Protein AF-A0A3C1PYC4-F1 (afdb_monomer_lite)

Structure (mmCIF, N/CA/C/O backbone):
data_AF-A0A3C1PYC4-F1
#
_entry.id   AF-A0A3C1PYC4-F1
#
loop_
_atom_site.group_PDB
_atom_site.id
_atom_site.type_symbol
_atom_site.label_atom_id
_atom_site.label_alt_id
_atom_site.label_comp_id
_atom_site.label_asym_id
_atom_site.label_entity_id
_atom_site.label_seq_id
_atom_site.pdbx_PDB_ins_code
_atom_site.Cartn_x
_atom_site.Cartn_y
_atom_site.Cartn_z
_atom_site.occupancy
_atom_site.B_iso_or_equiv
_atom_site.auth_seq_id
_atom_site.auth_comp_id
_atom_site.auth_asym_id
_atom_site.auth_atom_id
_atom_site.pdbx_PDB_model_num
ATOM 1 N N . MET A 1 1 ? 3.001 -7.497 -16.812 1.00 71.12 1 MET A N 1
ATOM 2 C CA . MET A 1 1 ? 1.899 -6.909 -16.009 1.00 71.12 1 MET A CA 1
ATOM 3 C C . MET A 1 1 ? 1.597 -7.747 -14.770 1.00 71.12 1 MET A C 1
ATOM 5 O O . MET A 1 1 ? 1.733 -7.217 -13.681 1.00 71.12 1 MET A O 1
ATOM 9 N N . TRP A 1 2 ? 1.246 -9.033 -14.895 1.00 70.06 2 TRP A N 1
ATOM 10 C CA . TRP A 1 2 ? 0.921 -9.884 -13.735 1.00 70.06 2 TRP A CA 1
ATOM 11 C C . TRP A 1 2 ? 2.067 -10.059 -12.732 1.00 70.06 2 TRP A C 1
ATOM 13 O O . TRP A 1 2 ? 1.828 -10.032 -11.531 1.00 70.06 2 TRP A O 1
ATOM 23 N N . GLU A 1 3 ? 3.310 -10.127 -13.206 1.00 78.56 3 GLU A N 1
ATOM 24 C CA . GLU A 1 3 ? 4.494 -10.139 -12.333 1.00 78.56 3 GLU A CA 1
ATOM 25 C C . GLU A 1 3 ? 4.629 -8.842 -11.527 1.00 78.56 3 GLU A C 1
ATOM 27 O O . GLU A 1 3 ? 4.869 -8.887 -10.329 1.00 78.56 3 GLU A O 1
ATOM 32 N N . GLN A 1 4 ? 4.373 -7.688 -12.153 1.00 78.50 4 GLN A N 1
ATOM 33 C CA . GLN A 1 4 ? 4.378 -6.386 -11.477 1.00 78.50 4 GLN A CA 1
ATOM 34 C C . GLN A 1 4 ? 3.246 -6.292 -10.444 1.00 78.50 4 GLN A C 1
ATOM 36 O O . GLN A 1 4 ? 3.450 -5.764 -9.358 1.00 78.50 4 GLN A O 1
ATOM 41 N N . VAL A 1 5 ? 2.068 -6.854 -10.735 1.00 76.50 5 VAL A N 1
ATOM 42 C CA . VAL A 1 5 ? 0.968 -6.952 -9.759 1.00 76.50 5 VAL A CA 1
ATOM 43 C C . VAL A 1 5 ? 1.372 -7.824 -8.570 1.00 76.50 5 VAL A C 1
ATOM 45 O O . VAL A 1 5 ? 1.161 -7.418 -7.430 1.00 76.50 5 VAL A O 1
ATOM 48 N N . ALA A 1 6 ? 1.977 -8.989 -8.815 1.00 77.38 6 ALA A N 1
ATOM 49 C CA . ALA A 1 6 ? 2.431 -9.888 -7.758 1.00 77.38 6 ALA A CA 1
ATOM 50 C C . ALA A 1 6 ? 3.543 -9.252 -6.912 1.00 77.38 6 ALA A C 1
ATOM 52 O O . ALA A 1 6 ? 3.503 -9.315 -5.687 1.00 77.38 6 ALA A O 1
ATOM 53 N N . GLU A 1 7 ? 4.503 -8.585 -7.545 1.00 77.50 7 GLU A N 1
ATOM 54 C CA . GLU A 1 7 ? 5.619 -7.941 -6.863 1.00 77.50 7 GLU A CA 1
ATOM 55 C C . GLU A 1 7 ? 5.176 -6.732 -6.031 1.00 77.50 7 GLU A C 1
ATOM 57 O O . GLU A 1 7 ? 5.525 -6.633 -4.853 1.00 77.50 7 GLU A O 1
ATOM 62 N N . ILE A 1 8 ? 4.364 -5.843 -6.607 1.00 78.88 8 ILE A N 1
ATOM 63 C CA . ILE A 1 8 ? 3.841 -4.655 -5.921 1.00 78.88 8 ILE A CA 1
ATOM 64 C C . ILE A 1 8 ? 2.847 -5.061 -4.836 1.00 78.88 8 ILE A C 1
ATOM 66 O O . ILE A 1 8 ? 2.913 -4.529 -3.733 1.00 78.88 8 ILE A O 1
ATOM 70 N N . GLY A 1 9 ? 1.935 -5.985 -5.141 1.00 75.69 9 GLY A N 1
ATOM 71 C CA . GLY A 1 9 ? 0.901 -6.460 -4.229 1.00 75.69 9 GLY A CA 1
ATOM 72 C C . GLY A 1 9 ? 1.494 -7.302 -3.107 1.00 75.69 9 GLY A C 1
ATOM 73 O O . GLY A 1 9 ? 1.625 -6.819 -1.986 1.00 75.69 9 GLY A O 1
ATOM 74 N N . SER A 1 10 ? 1.917 -8.532 -3.413 1.00 77.88 10 SER A N 1
ATOM 75 C CA . SER A 1 10 ? 2.317 -9.534 -2.412 1.00 77.88 10 SER A CA 1
ATOM 76 C C . SER A 1 10 ? 3.468 -9.065 -1.528 1.00 77.88 10 SER A C 1
ATOM 78 O O . SER A 1 10 ? 3.416 -9.229 -0.308 1.00 77.88 10 SER A O 1
ATOM 80 N N . ARG A 1 11 ? 4.497 -8.420 -2.099 1.00 81.31 11 ARG A N 1
ATOM 81 C CA . ARG A 1 11 ? 5.623 -7.971 -1.272 1.00 81.31 11 ARG A CA 1
ATOM 82 C C . ARG A 1 11 ? 5.200 -6.828 -0.343 1.00 81.31 11 ARG A C 1
ATOM 84 O O . ARG A 1 11 ? 5.773 -6.729 0.743 1.00 81.31 11 ARG A O 1
ATOM 91 N N . SER A 1 12 ? 4.228 -5.991 -0.728 1.00 84.88 12 SER A N 1
ATOM 92 C CA . SER A 1 12 ? 3.775 -4.822 0.051 1.00 84.88 12 SER A CA 1
ATOM 93 C C . SER A 1 12 ? 2.754 -5.128 1.139 1.00 84.88 12 SER A C 1
ATOM 95 O O . SER A 1 12 ? 2.690 -4.353 2.093 1.00 84.88 12 SER A O 1
ATOM 97 N N . GLN A 1 13 ? 2.055 -6.264 1.068 1.00 87.69 13 GLN A N 1
ATOM 98 C CA . GLN A 1 13 ? 1.054 -6.665 2.067 1.00 87.69 13 GLN A CA 1
ATOM 99 C C . GLN A 1 13 ? 1.601 -6.636 3.493 1.00 87.69 13 GLN A C 1
ATOM 101 O O . GLN A 1 13 ? 1.005 -6.030 4.368 1.00 87.69 13 GLN A O 1
ATOM 106 N N . ILE A 1 14 ? 2.796 -7.191 3.725 1.00 89.81 14 ILE A N 1
ATOM 107 C CA . ILE A 1 14 ? 3.387 -7.241 5.074 1.00 89.81 14 ILE A CA 1
ATOM 108 C C . ILE A 1 14 ? 3.601 -5.835 5.649 1.00 89.81 14 ILE A C 1
ATOM 110 O O . ILE A 1 14 ? 3.310 -5.593 6.815 1.00 89.81 14 ILE A O 1
ATOM 114 N N . VAL A 1 15 ? 4.107 -4.898 4.843 1.00 90.56 15 VAL A N 1
ATOM 115 C CA . VAL A 1 15 ? 4.374 -3.530 5.317 1.00 90.56 15 VAL A CA 1
ATOM 116 C C . VAL A 1 15 ? 3.062 -2.820 5.626 1.00 90.56 15 VAL A C 1
ATOM 118 O O . VAL A 1 15 ? 2.918 -2.238 6.698 1.00 90.56 15 VAL A O 1
ATOM 121 N N . VAL A 1 16 ? 2.092 -2.913 4.717 1.00 90.75 16 VAL A N 1
ATOM 122 C CA . VAL A 1 16 ? 0.782 -2.280 4.885 1.00 90.75 16 VAL A CA 1
ATOM 123 C C . VAL A 1 16 ? 0.040 -2.886 6.077 1.00 90.75 16 VAL A C 1
ATOM 125 O O . VAL A 1 16 ? -0.375 -2.144 6.959 1.00 90.75 16 VAL A O 1
ATOM 128 N N . GLY A 1 17 ? -0.025 -4.211 6.180 1.00 90.75 17 GLY A N 1
ATOM 129 C CA . GLY A 1 17 ? -0.708 -4.902 7.268 1.00 90.75 17 GLY A CA 1
ATOM 130 C C . GLY A 1 17 ? -0.099 -4.627 8.642 1.00 90.75 17 GLY A C 1
ATOM 131 O O . GLY A 1 17 ? -0.829 -4.353 9.590 1.00 90.75 17 GLY A O 1
ATOM 132 N N . VAL A 1 18 ? 1.233 -4.600 8.760 1.00 91.94 18 VAL A N 1
ATOM 133 C CA . VAL A 1 18 ? 1.894 -4.241 10.027 1.00 91.94 18 VAL A CA 1
ATOM 134 C C . VAL A 1 18 ? 1.601 -2.784 10.392 1.00 91.94 18 VAL A C 1
ATOM 136 O O . VAL A 1 18 ? 1.183 -2.506 11.514 1.00 91.94 18 VAL A O 1
ATOM 139 N N . THR A 1 19 ? 1.781 -1.843 9.462 1.00 91.25 19 THR A N 1
ATOM 140 C CA . THR A 1 19 ? 1.541 -0.416 9.750 1.00 91.25 19 THR A CA 1
ATOM 141 C C . THR A 1 19 ? 0.074 -0.109 10.062 1.00 91.25 19 THR A C 1
ATOM 143 O O . THR A 1 19 ? -0.197 0.663 10.986 1.00 91.25 19 THR A O 1
ATOM 146 N N . GLY A 1 20 ? -0.858 -0.751 9.352 1.00 91.12 20 GLY A N 1
ATOM 147 C CA . GLY A 1 20 ? -2.298 -0.676 9.585 1.00 91.12 20 GLY A CA 1
ATOM 148 C C . GLY A 1 20 ? -2.675 -1.201 10.966 1.00 91.12 20 GLY A C 1
ATOM 149 O O . GLY A 1 20 ? -3.225 -0.445 11.761 1.00 91.12 20 GLY A O 1
ATOM 150 N N . ALA A 1 21 ? -2.254 -2.424 11.303 1.00 91.12 21 ALA A N 1
ATOM 151 C CA . ALA A 1 21 ? -2.562 -3.052 12.587 1.00 91.12 21 ALA A CA 1
ATOM 152 C C . ALA A 1 21 ? -2.037 -2.243 13.786 1.00 91.12 21 ALA A C 1
ATOM 154 O O . ALA A 1 21 ? -2.759 -2.027 14.760 1.00 91.12 21 ALA A O 1
ATOM 155 N N . PHE A 1 22 ? -0.793 -1.748 13.731 1.00 93.00 22 PHE A N 1
ATOM 156 C CA . PHE A 1 22 ? -0.254 -0.927 14.821 1.00 93.00 22 PHE A CA 1
ATOM 157 C C . PHE A 1 22 ? -0.972 0.420 14.939 1.00 93.00 22 PHE A C 1
ATOM 159 O O . PHE A 1 22 ? -1.260 0.859 16.052 1.00 93.00 22 PHE A O 1
ATOM 166 N N . THR A 1 23 ? -1.305 1.063 13.818 1.00 91.88 23 THR A N 1
ATOM 167 C CA . THR A 1 23 ? -2.049 2.330 13.845 1.00 91.88 23 THR A CA 1
ATOM 168 C C . THR A 1 23 ? -3.464 2.128 14.383 1.00 91.88 23 THR A C 1
ATOM 170 O O . THR A 1 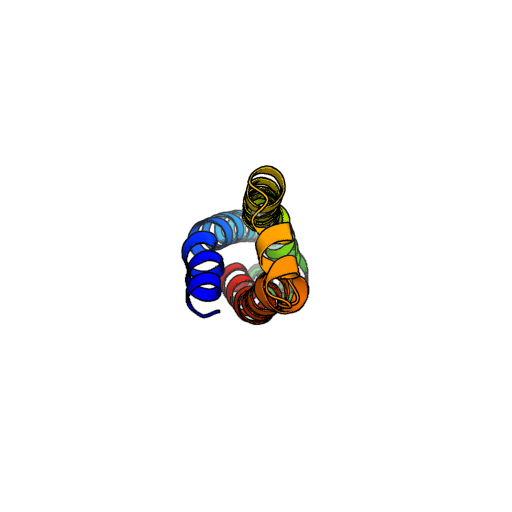23 ? -3.899 2.882 15.255 1.00 91.88 23 THR A O 1
ATOM 173 N N . GLY A 1 24 ? -4.160 1.089 13.919 1.00 91.19 24 GLY A N 1
ATOM 174 C CA . GLY A 1 24 ? -5.494 0.719 14.379 1.00 91.19 24 GLY A CA 1
ATOM 175 C C . GLY A 1 24 ? -5.511 0.402 15.873 1.00 91.19 24 GLY A C 1
ATOM 176 O O . GLY A 1 24 ? -6.344 0.937 16.602 1.00 91.19 24 GLY A O 1
ATOM 177 N N . ALA A 1 25 ? -4.538 -0.371 16.366 1.00 91.75 25 ALA A N 1
ATOM 178 C CA . ALA A 1 25 ? -4.408 -0.685 17.788 1.00 91.75 25 ALA A CA 1
ATOM 179 C C . ALA A 1 25 ? -4.195 0.569 18.655 1.00 91.75 25 ALA A C 1
ATOM 181 O O . ALA A 1 25 ? -4.838 0.715 19.698 1.00 91.75 25 ALA A O 1
ATOM 182 N N . VAL A 1 26 ? -3.333 1.495 18.219 1.00 93.31 26 VAL A N 1
ATOM 183 C CA . VAL A 1 26 ? -3.093 2.763 18.929 1.00 93.31 26 VAL A CA 1
ATOM 184 C C . VAL A 1 26 ? -4.357 3.621 18.948 1.00 93.31 26 VAL A C 1
ATOM 186 O O . VAL A 1 26 ? -4.748 4.115 20.009 1.00 93.31 26 VAL A O 1
ATOM 189 N N . LEU A 1 27 ? -5.035 3.756 17.806 1.00 92.00 27 LEU A N 1
ATOM 190 C CA . LEU A 1 27 ? -6.261 4.543 17.700 1.00 92.00 27 LEU A CA 1
ATOM 191 C C . LEU A 1 27 ? -7.396 3.942 18.536 1.00 92.00 27 LEU A C 1
ATOM 193 O O . LEU A 1 27 ? -8.120 4.676 19.211 1.00 92.00 27 LEU A O 1
ATOM 197 N N . ALA A 1 28 ? -7.537 2.617 18.532 1.00 91.06 28 ALA A N 1
ATOM 198 C CA . ALA A 1 28 ? -8.521 1.908 19.336 1.00 91.06 28 ALA A CA 1
ATOM 199 C C . ALA A 1 28 ? -8.268 2.109 20.832 1.00 91.06 28 ALA A C 1
ATOM 201 O O . ALA A 1 28 ? -9.190 2.471 21.561 1.00 91.06 28 ALA A O 1
ATOM 202 N N . ALA A 1 29 ? -7.023 1.953 21.290 1.00 91.88 29 ALA A N 1
ATOM 203 C CA . ALA A 1 29 ? -6.663 2.175 22.687 1.00 91.88 29 ALA A CA 1
ATOM 204 C C . ALA A 1 29 ? -6.941 3.623 23.126 1.00 91.88 29 ALA A C 1
ATOM 206 O O . ALA A 1 29 ? -7.552 3.845 24.176 1.00 91.88 29 ALA A O 1
ATOM 207 N N . GLN A 1 30 ? -6.556 4.605 22.303 1.00 91.88 30 GLN A N 1
ATOM 208 C CA . GLN A 1 30 ? -6.789 6.022 22.582 1.00 91.88 30 GLN A CA 1
ATOM 209 C C . GLN A 1 30 ? -8.285 6.355 22.618 1.00 91.88 30 GLN A C 1
ATOM 211 O O . GLN A 1 30 ? -8.755 7.018 23.544 1.00 91.88 30 GLN A O 1
ATOM 216 N N . THR A 1 31 ? -9.051 5.849 21.651 1.00 90.25 31 THR A N 1
ATOM 217 C CA . THR A 1 31 ? -10.496 6.085 21.564 1.00 90.25 31 THR A CA 1
ATOM 218 C C . THR A 1 31 ? -11.235 5.438 22.731 1.00 90.25 31 THR A C 1
ATOM 220 O O . THR A 1 31 ? -12.085 6.079 23.345 1.00 90.25 31 THR A O 1
ATOM 223 N N . LEU A 1 32 ? -10.888 4.201 23.097 1.00 89.19 32 LEU A N 1
ATOM 224 C CA . LEU A 1 32 ? -11.485 3.514 24.243 1.00 89.19 32 LEU A CA 1
ATOM 225 C C . LEU A 1 32 ? -11.221 4.262 25.552 1.00 89.19 32 LEU A C 1
ATOM 227 O O . LEU A 1 32 ? -12.139 4.418 26.353 1.00 89.19 32 LEU A O 1
ATOM 231 N N . PHE A 1 33 ? -10.000 4.759 25.767 1.00 88.81 33 PHE A N 1
ATOM 232 C CA . PHE A 1 33 ? -9.681 5.552 26.955 1.00 88.81 33 PHE A CA 1
ATOM 233 C C . PHE A 1 33 ? -10.493 6.853 27.009 1.00 88.81 33 PHE A C 1
ATOM 235 O O . PHE A 1 33 ? -11.029 7.205 28.058 1.00 88.81 33 PHE A O 1
ATOM 242 N N . GLN A 1 34 ? -10.654 7.529 25.869 1.00 87.44 34 GLN A N 1
ATOM 243 C CA . GLN A 1 34 ? -11.433 8.762 25.780 1.00 87.44 34 GLN A CA 1
ATOM 244 C C . GLN A 1 34 ? -12.931 8.511 26.023 1.00 87.44 34 GLN A C 1
ATOM 246 O O . GLN A 1 34 ? -13.563 9.234 26.786 1.00 87.44 34 GLN A O 1
ATOM 251 N N . PHE A 1 35 ? -13.508 7.473 25.412 1.00 87.56 35 PHE A N 1
ATOM 252 C CA . PHE A 1 35 ? -14.944 7.168 25.489 1.00 87.56 35 PHE A CA 1
ATOM 253 C C . PHE A 1 35 ? -15.355 6.568 26.838 1.00 87.56 35 PHE A C 1
ATOM 255 O O . PHE A 1 35 ? -16.498 6.758 27.262 1.00 87.56 35 PHE A O 1
ATOM 262 N N . LYS A 1 36 ? -14.419 5.925 27.551 1.00 86.38 36 LYS A N 1
ATOM 263 C CA . LYS A 1 36 ? -14.585 5.508 28.951 1.00 86.38 36 LYS A CA 1
ATOM 264 C C . LYS A 1 36 ? -14.982 6.660 29.865 1.00 86.38 36 LYS A C 1
ATOM 266 O O . LYS A 1 36 ? -15.851 6.492 30.714 1.00 86.38 36 LYS A O 1
ATOM 271 N N . LEU A 1 37 ? -14.405 7.843 29.653 1.00 84.38 37 LEU A N 1
ATOM 272 C CA . LEU A 1 37 ? -14.703 9.039 30.450 1.00 84.38 37 LEU A CA 1
ATOM 273 C C . LEU A 1 37 ? -16.138 9.548 30.247 1.00 84.38 37 LEU A C 1
ATOM 275 O O . LEU A 1 37 ? -16.695 10.179 31.140 1.00 84.38 37 LEU A O 1
ATOM 279 N N . PHE A 1 38 ? -16.741 9.254 29.094 1.00 84.75 38 PHE A N 1
ATOM 280 C CA . PHE A 1 38 ? -18.098 9.674 28.738 1.00 84.75 38 PHE A CA 1
ATOM 281 C C . PHE A 1 38 ? -19.144 8.561 28.906 1.00 84.75 38 PHE A C 1
ATOM 283 O O . PHE A 1 38 ? -20.314 8.783 28.607 1.00 84.75 38 PHE A O 1
ATOM 290 N N . GLY A 1 39 ? -18.747 7.363 29.354 1.00 83.25 39 GLY A N 1
ATOM 291 C CA . GLY A 1 39 ? -19.645 6.209 29.476 1.00 83.25 39 GLY A CA 1
ATOM 292 C C . GLY A 1 39 ? -20.159 5.657 28.136 1.00 83.25 39 GLY A C 1
ATOM 293 O O . GLY A 1 39 ? -21.175 4.970 28.114 1.00 83.25 39 GLY A O 1
ATOM 294 N N . LEU A 1 40 ? -19.480 5.952 27.018 1.00 83.75 40 LEU A N 1
ATOM 295 C CA . LEU A 1 40 ? -19.900 5.605 25.648 1.00 83.75 40 LEU A CA 1
ATOM 296 C C . LEU A 1 40 ? -19.023 4.516 25.005 1.00 83.75 40 LEU A C 1
ATOM 298 O O . LEU A 1 40 ? -18.786 4.529 23.801 1.00 83.75 40 LEU A O 1
ATOM 302 N N . GLU A 1 41 ? -18.525 3.553 25.778 1.00 79.56 41 GLU A N 1
ATOM 303 C CA . GLU A 1 41 ? -17.558 2.546 25.299 1.00 79.56 41 GLU A CA 1
ATOM 304 C C . GLU A 1 41 ? -17.994 1.797 24.023 1.00 79.56 41 GLU A C 1
ATOM 306 O O . GLU A 1 41 ? -17.161 1.483 23.174 1.00 79.56 41 GLU A O 1
ATOM 311 N N . THR A 1 42 ? -19.296 1.562 23.834 1.00 81.75 42 THR A N 1
ATOM 312 C CA . THR A 1 42 ? -19.842 0.847 22.666 1.00 81.75 42 THR A CA 1
ATOM 313 C C . THR A 1 42 ? -19.723 1.621 21.350 1.00 81.75 42 THR A C 1
ATOM 315 O O . THR A 1 42 ? -19.687 1.006 20.286 1.00 81.75 42 THR A O 1
ATOM 318 N N . ALA A 1 43 ? -19.621 2.954 21.391 1.00 84.12 43 ALA A N 1
ATOM 319 C CA . ALA A 1 43 ? -19.488 3.792 20.197 1.00 84.12 43 ALA A CA 1
ATOM 320 C C . ALA A 1 43 ? -18.033 3.913 19.702 1.00 84.12 43 ALA A C 1
ATOM 322 O O . ALA A 1 43 ? -17.802 4.313 18.558 1.00 84.12 43 ALA A O 1
ATOM 323 N N . ALA A 1 44 ? -17.053 3.534 20.531 1.00 85.88 44 ALA A N 1
ATOM 324 C CA . ALA A 1 44 ? -15.632 3.654 20.216 1.00 85.88 44 ALA A CA 1
ATOM 325 C C . ALA A 1 44 ? -15.239 2.863 18.956 1.00 85.88 44 ALA A C 1
ATOM 327 O O . ALA A 1 44 ? -14.505 3.375 18.113 1.00 85.88 44 ALA A O 1
ATOM 328 N N . GLY A 1 45 ? -15.774 1.648 18.786 1.00 86.06 45 GLY A N 1
ATOM 329 C CA . GLY A 1 45 ? -15.487 0.810 17.617 1.00 86.06 45 GLY A CA 1
ATOM 330 C C . GLY A 1 45 ? -15.942 1.446 16.301 1.00 86.06 45 GLY A C 1
ATOM 331 O O . GLY A 1 45 ? -15.187 1.466 15.334 1.00 86.06 45 GLY A O 1
ATOM 332 N N . GLY A 1 46 ? -17.136 2.049 16.284 1.00 88.38 46 GLY A N 1
ATOM 333 C CA . GLY A 1 46 ? -17.663 2.721 15.093 1.00 88.38 46 GLY A CA 1
ATOM 334 C C . GLY A 1 46 ? -16.802 3.907 14.653 1.00 88.38 46 GLY A C 1
ATOM 335 O O . GLY A 1 46 ? -16.548 4.071 13.461 1.00 88.38 46 GLY A O 1
ATOM 336 N N . LEU A 1 47 ? -16.296 4.696 15.608 1.00 89.06 47 LEU A N 1
ATOM 337 C CA . LEU A 1 47 ? -15.395 5.811 15.306 1.00 89.06 47 LEU A CA 1
ATOM 338 C C . LEU A 1 47 ? -14.073 5.321 14.703 1.00 89.06 47 LEU A C 1
ATOM 340 O O . LEU A 1 47 ? -13.630 5.859 13.689 1.00 89.06 47 LEU A O 1
ATOM 344 N N . VAL A 1 48 ? -13.470 4.289 15.300 1.00 90.81 48 VAL A N 1
ATOM 345 C CA . VAL A 1 48 ? -12.203 3.707 14.831 1.00 90.81 48 VAL A CA 1
ATOM 346 C C . VAL A 1 48 ? -12.354 3.168 13.409 1.00 90.81 48 VAL A C 1
ATOM 348 O O . VAL A 1 48 ? -11.545 3.504 12.546 1.00 90.81 48 VAL A O 1
ATOM 351 N N . SER A 1 49 ? -13.417 2.408 13.125 1.00 89.69 49 SER A N 1
ATOM 352 C CA . SER A 1 49 ? -13.661 1.863 11.785 1.00 89.69 49 SER A CA 1
ATOM 353 C C . SER A 1 49 ? -13.849 2.956 10.730 1.00 89.69 49 SER A C 1
ATOM 355 O O . SER A 1 49 ? -13.278 2.868 9.645 1.00 89.69 49 SER A O 1
ATOM 357 N N . VAL A 1 50 ? -14.610 4.013 11.037 1.00 91.44 50 VAL A N 1
ATOM 358 C CA . VAL A 1 50 ? -14.815 5.130 10.100 1.00 91.44 50 VAL A CA 1
ATOM 359 C C . VAL A 1 50 ? -13.512 5.896 9.859 1.00 91.44 50 VAL A C 1
ATOM 361 O O . VAL A 1 50 ? -13.200 6.212 8.711 1.00 91.44 50 VAL A O 1
ATOM 364 N N . ALA A 1 51 ? -12.730 6.166 10.907 1.00 91.50 51 ALA A N 1
ATOM 365 C CA . ALA A 1 51 ? -11.454 6.869 10.790 1.00 91.50 51 ALA A CA 1
ATOM 366 C C . ALA A 1 51 ? -10.427 6.080 9.956 1.00 91.50 51 ALA A C 1
ATOM 368 O O . ALA A 1 51 ? -9.758 6.652 9.089 1.00 91.50 51 ALA A O 1
ATOM 369 N N . MET A 1 52 ? -10.345 4.761 10.167 1.00 91.75 52 MET A N 1
ATOM 370 C CA . MET A 1 52 ? -9.461 3.873 9.408 1.00 91.75 52 MET A CA 1
ATOM 371 C C . MET A 1 52 ? -9.864 3.780 7.935 1.00 91.75 52 MET A C 1
ATOM 373 O O . MET A 1 52 ? -9.015 3.949 7.064 1.00 91.75 52 MET A O 1
ATOM 377 N N . LEU A 1 53 ? -11.150 3.583 7.632 1.00 90.44 53 LEU A N 1
ATOM 378 C CA . LEU A 1 53 ? -11.620 3.445 6.249 1.00 90.44 53 LEU A CA 1
ATOM 379 C C . LEU A 1 53 ? -11.525 4.744 5.446 1.00 90.44 53 LEU A C 1
ATOM 381 O O . LEU A 1 53 ? -11.254 4.705 4.246 1.00 90.44 53 LEU A O 1
ATOM 385 N N . ARG A 1 54 ? -11.787 5.892 6.080 1.00 89.31 54 ARG A N 1
ATOM 386 C CA . ARG A 1 54 ? -11.976 7.150 5.348 1.00 89.31 54 ARG A CA 1
ATOM 387 C C . ARG A 1 54 ? -10.704 7.971 5.194 1.00 89.31 54 ARG A C 1
ATOM 389 O O . ARG A 1 54 ? -10.572 8.674 4.198 1.00 89.31 54 ARG A O 1
ATOM 396 N N . GLU A 1 55 ? -9.795 7.904 6.163 1.00 92.31 55 GLU A N 1
ATOM 397 C CA . GLU A 1 55 ? -8.640 8.806 6.206 1.00 92.31 55 GLU A CA 1
ATOM 398 C C . GLU A 1 55 ? -7.333 8.050 6.421 1.00 92.31 55 GLU A C 1
ATOM 400 O O . GLU A 1 55 ? -6.450 8.090 5.560 1.00 92.31 55 GLU A O 1
ATOM 405 N N . LEU A 1 56 ? -7.204 7.331 7.537 1.00 90.75 56 LEU A N 1
ATOM 406 C CA . LEU A 1 56 ? -5.913 6.786 7.960 1.00 90.75 56 LEU A CA 1
ATOM 407 C C . LEU A 1 56 ? -5.440 5.628 7.077 1.00 90.75 56 LEU A C 1
ATOM 409 O O . LEU A 1 56 ? -4.288 5.636 6.649 1.00 90.75 56 LEU A O 1
ATOM 413 N N . GLY A 1 57 ? -6.319 4.683 6.738 1.00 89.44 57 GLY A N 1
ATOM 414 C CA . GLY A 1 57 ? -6.000 3.542 5.874 1.00 89.44 57 GLY A CA 1
ATOM 415 C C . GLY A 1 57 ? -5.493 3.974 4.493 1.00 89.44 57 GLY A C 1
ATOM 416 O O . GLY A 1 57 ? -4.373 3.604 4.122 1.00 89.44 57 GLY A O 1
ATOM 417 N N . PRO A 1 58 ? -6.239 4.814 3.745 1.00 92.25 58 PRO A N 1
ATOM 418 C CA . PRO A 1 58 ? -5.777 5.349 2.466 1.00 92.25 58 PRO A CA 1
ATOM 419 C C . PRO A 1 58 ? -4.480 6.160 2.575 1.00 92.25 58 PRO A C 1
ATOM 421 O O . PRO A 1 58 ? -3.585 6.001 1.744 1.00 92.25 58 PRO A O 1
ATOM 424 N N . THR A 1 59 ? -4.349 7.001 3.606 1.00 93.75 59 THR A N 1
ATOM 425 C CA . THR A 1 59 ? -3.190 7.895 3.762 1.00 93.75 59 THR A CA 1
ATOM 426 C C . THR A 1 59 ? -1.913 7.124 4.082 1.00 93.75 59 THR A C 1
ATOM 428 O O . THR A 1 59 ? -0.884 7.345 3.442 1.00 93.75 59 THR A O 1
ATOM 431 N N . ILE A 1 60 ? -1.967 6.191 5.035 1.00 91.75 60 ILE A N 1
ATOM 432 C CA . ILE A 1 60 ? -0.805 5.390 5.441 1.00 91.75 60 ILE A CA 1
ATOM 433 C C . ILE A 1 60 ? -0.396 4.452 4.313 1.00 91.75 60 ILE A C 1
ATOM 435 O O . ILE A 1 60 ? 0.783 4.403 3.966 1.00 91.75 60 ILE A O 1
ATOM 439 N N . THR A 1 61 ? -1.359 3.777 3.680 1.00 91.69 61 THR A N 1
ATOM 440 C CA . THR A 1 61 ? -1.077 2.911 2.529 1.00 91.69 61 THR A CA 1
ATOM 441 C C . THR A 1 61 ? -0.435 3.714 1.400 1.00 91.69 61 THR A C 1
ATOM 443 O O . THR A 1 61 ? 0.607 3.319 0.883 1.00 91.69 61 THR A O 1
ATOM 446 N N . GLY A 1 62 ? -0.983 4.884 1.058 1.00 91.56 62 GLY A N 1
ATOM 447 C CA . GLY A 1 62 ? -0.416 5.762 0.033 1.00 91.56 62 GLY A CA 1
ATOM 448 C C . GLY A 1 62 ? 1.017 6.195 0.348 1.00 91.56 62 GLY A C 1
ATOM 449 O O . GLY A 1 62 ? 1.894 6.088 -0.510 1.00 91.56 62 GLY A O 1
ATOM 450 N N . LEU A 1 63 ? 1.277 6.613 1.589 1.00 92.75 63 LEU A N 1
ATOM 451 C CA . LEU A 1 63 ? 2.606 7.027 2.040 1.00 92.75 63 LEU A CA 1
ATOM 452 C C . LEU A 1 63 ? 3.621 5.874 1.974 1.00 92.75 63 LEU A C 1
ATOM 454 O O . LEU A 1 63 ? 4.723 6.045 1.449 1.00 92.75 63 LEU A O 1
ATOM 458 N N . MET A 1 64 ? 3.249 4.690 2.467 1.00 90.75 64 MET A N 1
ATOM 459 C CA . MET A 1 64 ? 4.119 3.509 2.469 1.00 90.75 64 MET A CA 1
ATOM 460 C C . MET A 1 64 ? 4.432 3.027 1.051 1.00 90.75 64 MET A C 1
ATOM 462 O O . MET A 1 64 ?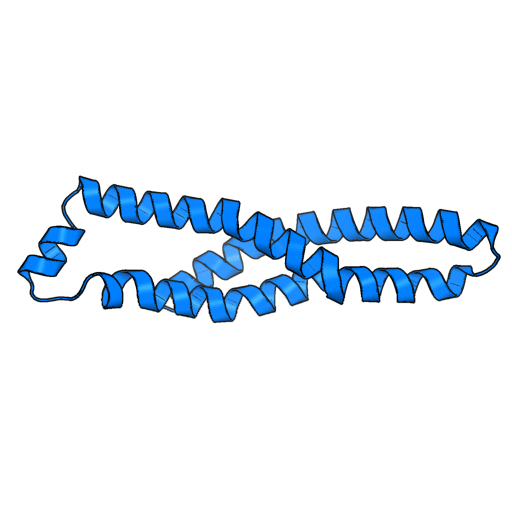 5.580 2.693 0.741 1.00 90.75 64 MET A O 1
ATOM 466 N N . MET A 1 65 ? 3.431 3.029 0.171 1.00 90.44 65 MET A N 1
ATOM 467 C CA . MET A 1 65 ? 3.599 2.614 -1.219 1.00 90.44 65 MET A CA 1
ATOM 468 C C . MET A 1 65 ? 4.438 3.612 -2.018 1.00 90.44 65 MET A C 1
ATOM 470 O O . MET A 1 65 ? 5.308 3.191 -2.783 1.00 90.44 65 MET A O 1
ATOM 474 N N . ALA A 1 66 ? 4.250 4.918 -1.805 1.00 90.94 66 ALA A N 1
ATOM 475 C CA . ALA A 1 66 ? 5.074 5.949 -2.430 1.00 90.94 66 ALA A CA 1
ATOM 476 C C . ALA A 1 66 ? 6.560 5.783 -2.076 1.00 90.94 66 ALA A C 1
ATOM 478 O O . ALA A 1 66 ? 7.412 5.861 -2.960 1.00 90.94 66 ALA A O 1
ATOM 479 N N . GLY A 1 67 ? 6.869 5.485 -0.810 1.00 89.94 67 GLY A N 1
ATOM 480 C CA . GLY A 1 67 ? 8.236 5.203 -0.378 1.00 89.94 67 GLY A CA 1
ATOM 481 C C . GLY A 1 67 ? 8.780 3.918 -1.000 1.00 89.94 67 GLY A C 1
ATOM 482 O O . GLY A 1 67 ? 9.725 3.940 -1.779 1.00 89.94 67 GLY A O 1
ATOM 483 N N . ARG A 1 68 ? 8.172 2.772 -0.694 1.00 89.12 68 ARG A N 1
ATOM 484 C CA . ARG A 1 68 ? 8.729 1.471 -1.083 1.00 89.12 68 ARG A CA 1
ATOM 485 C C . ARG A 1 68 ? 8.684 1.228 -2.591 1.00 89.12 68 ARG A C 1
ATOM 487 O O . ARG A 1 68 ? 9.699 0.896 -3.201 1.00 89.12 68 ARG A O 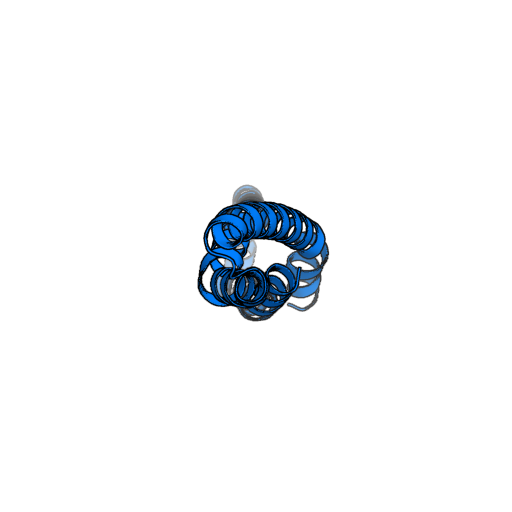1
ATOM 494 N N . VAL A 1 69 ? 7.491 1.315 -3.173 1.00 90.19 69 VAL A N 1
ATOM 495 C CA . VAL A 1 69 ? 7.255 0.944 -4.572 1.00 90.19 69 VAL A CA 1
ATOM 496 C C . VAL A 1 69 ? 7.752 2.049 -5.493 1.00 90.19 69 VAL A C 1
ATOM 498 O O . VAL A 1 69 ? 8.414 1.751 -6.483 1.00 90.19 69 VAL A O 1
ATOM 501 N N . GLY A 1 70 ? 7.540 3.314 -5.120 1.00 90.00 70 GLY A N 1
ATOM 502 C CA . GLY A 1 70 ? 8.089 4.453 -5.854 1.00 90.00 70 GLY A CA 1
ATOM 503 C C . GLY A 1 70 ? 9.618 4.425 -5.927 1.00 90.00 70 GLY A C 1
ATOM 504 O O . GLY A 1 70 ? 10.171 4.545 -7.020 1.00 90.00 70 GLY A O 1
ATOM 505 N N . SER A 1 71 ? 10.316 4.187 -4.807 1.00 91.06 71 SER A N 1
ATOM 506 C CA . SER A 1 71 ? 11.782 4.076 -4.821 1.00 91.06 71 SER A CA 1
ATOM 507 C C . SER A 1 71 ? 12.281 2.861 -5.604 1.00 91.06 71 SER A C 1
ATOM 509 O O . SER A 1 71 ? 13.248 2.994 -6.351 1.00 91.06 71 SER A O 1
ATOM 511 N N . ALA A 1 72 ? 11.624 1.701 -5.489 1.00 89.50 72 ALA A N 1
ATOM 512 C CA . ALA A 1 72 ? 11.999 0.510 -6.252 1.00 89.50 72 ALA A CA 1
ATOM 513 C C . ALA A 1 72 ? 11.859 0.736 -7.768 1.00 89.50 72 ALA A C 1
ATOM 515 O O . ALA A 1 72 ? 12.789 0.457 -8.522 1.00 89.50 72 ALA A O 1
ATOM 516 N N . MET A 1 73 ? 10.741 1.322 -8.207 1.00 90.62 73 MET A N 1
ATOM 517 C CA . MET A 1 73 ? 10.515 1.656 -9.615 1.00 90.62 73 MET A CA 1
ATOM 518 C C . MET A 1 73 ? 11.508 2.702 -10.125 1.00 90.62 73 MET A C 1
ATOM 520 O O . MET A 1 73 ? 12.025 2.572 -11.234 1.00 90.62 73 MET A O 1
ATOM 524 N N . ALA A 1 74 ? 11.790 3.736 -9.327 1.00 92.25 74 ALA A N 1
ATOM 525 C CA . ALA A 1 74 ? 12.765 4.760 -9.685 1.00 92.25 74 ALA A CA 1
ATOM 526 C C . ALA A 1 74 ? 14.175 4.170 -9.837 1.00 92.25 74 ALA A C 1
ATOM 528 O O . ALA A 1 74 ? 14.874 4.510 -10.790 1.00 92.25 74 ALA A O 1
ATOM 529 N N . ALA A 1 75 ? 14.571 3.256 -8.945 1.00 93.19 75 ALA A N 1
ATOM 530 C CA . ALA A 1 75 ? 15.844 2.549 -9.034 1.00 93.19 75 ALA A CA 1
ATOM 531 C C . ALA A 1 75 ? 15.918 1.671 -10.293 1.00 93.19 75 ALA A C 1
ATOM 533 O O . ALA A 1 75 ? 16.894 1.755 -11.032 1.00 93.19 75 ALA A O 1
ATOM 534 N N . GLU A 1 76 ? 14.868 0.899 -10.589 1.00 91.12 76 GLU A N 1
ATOM 535 C CA . GLU A 1 76 ? 14.815 0.020 -11.762 1.00 91.12 76 GLU A CA 1
ATOM 536 C C . GLU A 1 76 ? 14.911 0.816 -13.076 1.00 91.12 76 GLU A C 1
ATOM 538 O O . GLU A 1 76 ? 15.746 0.518 -13.930 1.00 91.12 76 GLU A O 1
ATOM 543 N N . ILE A 1 77 ? 14.123 1.891 -13.216 1.00 92.50 77 ILE A N 1
ATOM 544 C CA . ILE A 1 77 ? 14.193 2.791 -14.381 1.00 92.50 77 ILE A CA 1
ATOM 545 C C . ILE A 1 77 ? 15.559 3.483 -14.452 1.00 92.50 77 ILE A C 1
ATOM 547 O O . ILE A 1 77 ? 16.122 3.629 -15.537 1.00 92.50 77 ILE A O 1
ATOM 551 N N . GLY A 1 78 ? 16.108 3.902 -13.310 1.00 95.06 78 GLY A N 1
ATOM 552 C CA . GLY A 1 78 ? 17.432 4.513 -13.223 1.00 95.06 78 GLY A CA 1
ATOM 553 C C . GLY A 1 78 ? 18.527 3.586 -13.748 1.00 95.06 78 GLY A C 1
ATOM 554 O O . GLY A 1 78 ? 19.329 4.000 -14.585 1.00 95.06 78 GLY A O 1
ATOM 555 N N . THR A 1 79 ? 18.516 2.315 -13.342 1.00 95.62 79 THR A N 1
ATOM 556 C CA . THR A 1 79 ? 19.442 1.297 -13.850 1.00 95.62 79 THR A CA 1
ATOM 557 C C . THR A 1 79 ? 19.258 1.069 -15.348 1.00 95.62 79 THR A C 1
ATOM 559 O O . THR A 1 79 ? 20.249 1.054 -16.079 1.00 95.62 79 THR A O 1
ATOM 562 N N . MET A 1 80 ? 18.018 0.964 -15.837 1.00 95.31 80 MET A N 1
ATOM 563 C CA . MET A 1 80 ? 17.729 0.811 -17.272 1.00 95.31 80 MET A CA 1
ATOM 564 C C . MET A 1 80 ? 18.212 2.009 -18.101 1.00 95.31 80 MET A C 1
ATOM 566 O O . MET A 1 80 ? 18.606 1.848 -19.253 1.00 95.31 80 MET A O 1
ATOM 570 N N . LYS A 1 81 ? 18.209 3.215 -17.521 1.00 93.44 81 LYS A N 1
ATOM 571 C CA . LYS A 1 81 ? 18.745 4.417 -18.166 1.00 93.44 81 LYS A CA 1
ATOM 572 C C . LYS A 1 81 ? 20.273 4.402 -18.229 1.00 93.44 81 LYS A C 1
ATOM 574 O O . LYS A 1 81 ? 20.830 4.693 -19.276 1.00 93.44 81 LYS A O 1
ATOM 579 N N . VAL A 1 82 ? 20.947 4.065 -17.127 1.00 96.50 82 VAL A N 1
ATOM 580 C CA . VAL A 1 82 ? 22.425 4.039 -17.059 1.00 96.50 82 VAL A CA 1
ATOM 581 C C . VAL A 1 82 ? 23.015 2.911 -17.910 1.00 96.50 82 VAL A C 1
ATOM 583 O O . VAL A 1 82 ? 24.109 3.052 -18.440 1.00 96.50 82 VAL A O 1
ATOM 586 N N . THR A 1 83 ? 22.286 1.806 -18.068 1.00 96.56 83 THR A N 1
ATOM 587 C CA . THR A 1 83 ? 22.673 0.667 -18.919 1.00 96.56 83 THR A CA 1
ATOM 588 C C . THR A 1 83 ? 22.211 0.805 -20.374 1.00 96.56 83 THR A C 1
ATOM 590 O O . THR A 1 83 ? 22.274 -0.166 -21.120 1.00 96.56 83 THR A O 1
ATOM 593 N N . GLU A 1 84 ? 21.711 1.983 -20.768 1.00 95.12 84 GLU A N 1
ATOM 594 C CA . GLU A 1 84 ? 21.221 2.304 -22.121 1.00 95.12 84 GLU A CA 1
ATOM 595 C C . GLU A 1 84 ? 20.082 1.401 -22.644 1.00 95.12 84 GLU A C 1
ATOM 597 O O . GLU A 1 84 ? 19.711 1.463 -23.815 1.00 95.12 84 GLU A O 1
ATOM 602 N N . GLN A 1 85 ? 19.438 0.605 -21.783 1.00 94.06 85 GLN A N 1
ATOM 603 C CA . GLN A 1 85 ? 18.322 -0.270 -22.169 1.00 94.06 85 GLN A CA 1
ATOM 604 C C . GLN A 1 85 ? 17.115 0.526 -22.687 1.00 94.06 85 GLN A C 1
ATOM 606 O O . GLN A 1 85 ? 16.409 0.077 -23.588 1.00 94.06 85 GLN A O 1
ATOM 611 N N . ILE A 1 86 ? 16.885 1.731 -22.153 1.00 91.81 86 ILE A N 1
ATOM 612 C CA . ILE A 1 86 ? 15.811 2.621 -22.628 1.00 91.81 86 ILE A CA 1
ATOM 613 C C . ILE A 1 86 ? 16.088 3.104 -24.059 1.00 91.81 86 ILE A C 1
ATOM 615 O O . ILE A 1 86 ? 15.164 3.194 -24.869 1.00 91.81 86 ILE A O 1
ATOM 61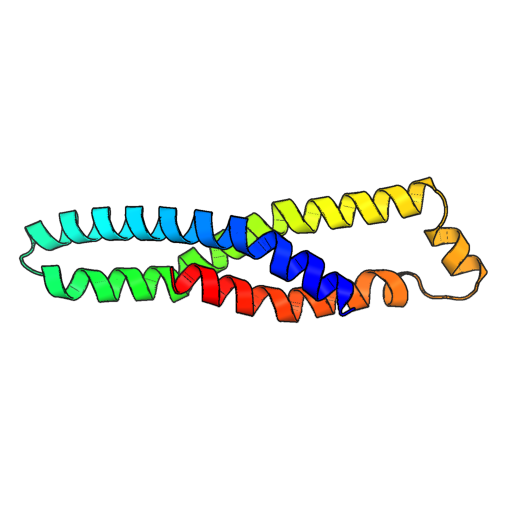9 N N . ASP A 1 87 ? 17.344 3.401 -24.384 1.00 91.75 87 ASP A N 1
ATOM 620 C CA . ASP A 1 87 ? 17.724 3.866 -25.718 1.00 91.75 87 ASP A CA 1
ATOM 621 C C . ASP A 1 87 ? 17.778 2.707 -26.721 1.00 91.75 87 ASP A C 1
ATOM 623 O O . ASP A 1 87 ? 17.386 2.880 -27.877 1.00 91.75 87 ASP A O 1
ATOM 627 N N . ALA A 1 88 ? 18.110 1.497 -26.262 1.00 93.06 88 ALA A N 1
ATOM 628 C CA . ALA A 1 88 ? 17.943 0.273 -27.040 1.00 93.06 88 ALA A CA 1
ATOM 629 C C . ALA A 1 88 ? 16.470 0.016 -27.419 1.00 93.06 88 ALA A C 1
ATOM 631 O O . ALA A 1 88 ? 16.177 -0.316 -28.563 1.00 93.06 88 ALA A O 1
ATOM 632 N N . LEU A 1 89 ? 15.512 0.236 -26.509 1.00 92.44 89 LEU A N 1
ATOM 633 C CA . LEU A 1 89 ? 14.084 0.125 -26.850 1.00 92.44 89 LEU A CA 1
ATOM 634 C C . LEU A 1 89 ? 13.678 1.125 -27.944 1.00 92.44 89 LEU A C 1
ATOM 636 O O . LEU A 1 89 ? 12.954 0.772 -28.876 1.00 92.44 89 LEU A O 1
ATOM 640 N N . ARG A 1 90 ? 14.185 2.361 -27.866 1.00 92.44 90 ARG A N 1
ATOM 641 C CA . ARG A 1 90 ? 13.916 3.399 -28.872 1.00 92.44 90 ARG A CA 1
ATOM 642 C C . ARG A 1 90 ? 14.510 3.056 -30.236 1.00 92.44 90 ARG A C 1
ATOM 644 O O . ARG A 1 90 ? 1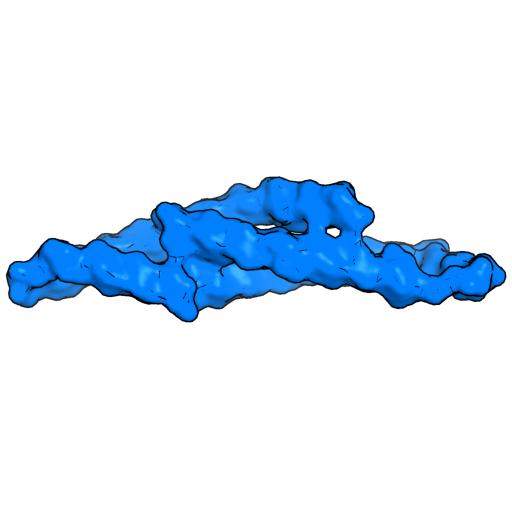3.856 3.305 -31.245 1.00 92.44 90 ARG A O 1
ATOM 651 N N . SER A 1 91 ? 15.711 2.473 -30.283 1.00 94.50 91 SER A N 1
ATOM 652 C CA . SER A 1 91 ? 16.339 2.057 -31.546 1.00 94.50 91 SER A CA 1
ATOM 653 C C . SER A 1 91 ? 15.592 0.901 -32.219 1.00 94.50 91 SER A C 1
ATOM 655 O O . SER A 1 91 ? 15.580 0.806 -33.444 1.00 94.50 91 SER A O 1
ATOM 657 N N . MET A 1 92 ? 14.881 0.087 -31.435 1.00 94.31 92 MET A N 1
ATOM 658 C CA . MET A 1 92 ? 13.970 -0.955 -31.917 1.00 94.31 92 MET A CA 1
ATOM 659 C C . MET A 1 92 ? 12.585 -0.427 -32.337 1.00 94.31 92 MET A C 1
ATOM 661 O O . MET A 1 92 ? 11.682 -1.223 -32.584 1.00 94.31 92 MET A O 1
ATOM 665 N N . ALA A 1 93 ? 12.397 0.897 -32.412 1.00 92.81 93 ALA A N 1
ATOM 666 C CA . ALA A 1 93 ? 11.114 1.548 -32.687 1.00 92.81 93 ALA A CA 1
ATOM 667 C C . ALA A 1 93 ? 9.995 1.193 -31.681 1.00 92.81 93 ALA A C 1
ATOM 669 O O . ALA A 1 93 ? 8.810 1.294 -31.998 1.00 92.81 93 ALA A O 1
ATOM 670 N N . VAL A 1 94 ? 10.359 0.809 -30.451 1.00 93.06 94 VAL A N 1
ATOM 671 C CA . VAL A 1 94 ? 9.415 0.538 -29.358 1.00 93.06 94 VAL A CA 1
ATOM 672 C C . VAL A 1 94 ? 9.307 1.769 -28.461 1.00 93.06 94 VAL A C 1
ATOM 674 O O . VAL A 1 94 ? 10.314 2.343 -28.045 1.00 93.06 94 VAL A O 1
ATOM 677 N N . ASN A 1 95 ? 8.079 2.171 -28.118 1.00 93.00 95 ASN A N 1
ATOM 678 C CA . ASN A 1 95 ? 7.858 3.257 -27.167 1.00 93.00 95 ASN A CA 1
ATOM 679 C C . ASN A 1 95 ? 8.159 2.780 -25.728 1.00 93.00 95 ASN A C 1
ATOM 681 O O . ASN A 1 95 ? 7.428 1.937 -25.198 1.00 93.00 95 ASN A O 1
ATOM 685 N N . PRO A 1 96 ? 9.189 3.324 -25.052 1.00 89.12 96 PRO A N 1
ATOM 686 C CA . PRO A 1 96 ? 9.549 2.901 -23.702 1.00 89.12 96 PRO A CA 1
ATOM 687 C C . PRO A 1 96 ? 8.474 3.241 -22.661 1.00 89.12 96 PRO A C 1
ATOM 689 O O . PRO A 1 96 ? 8.392 2.561 -21.641 1.00 89.12 96 PRO A O 1
ATOM 692 N N . VAL A 1 97 ? 7.636 4.258 -22.896 1.00 90.25 97 VAL A N 1
ATOM 693 C CA . VAL A 1 97 ? 6.542 4.614 -21.975 1.00 90.25 97 VAL A CA 1
ATOM 694 C C . VAL A 1 97 ? 5.488 3.512 -21.961 1.00 90.25 97 VAL A C 1
ATOM 696 O O . VAL A 1 97 ? 5.117 3.028 -20.892 1.00 90.25 97 VAL A O 1
ATOM 699 N N . ASP A 1 98 ? 5.076 3.054 -23.141 1.00 89.44 98 ASP A N 1
ATOM 700 C CA . ASP A 1 98 ? 4.061 2.008 -23.271 1.00 89.44 98 ASP A CA 1
ATOM 701 C C . ASP A 1 98 ? 4.559 0.665 -22.729 1.00 89.44 98 ASP A C 1
ATOM 703 O O . ASP A 1 98 ? 3.795 -0.089 -22.126 1.00 89.44 98 ASP A O 1
ATOM 707 N N . TYR A 1 99 ? 5.856 0.387 -22.886 1.00 87.50 99 TYR A N 1
ATOM 708 C CA . TYR A 1 99 ? 6.456 -0.869 -22.446 1.00 87.50 99 TYR A CA 1
ATOM 709 C C . TYR A 1 99 ? 6.790 -0.905 -20.945 1.00 87.50 99 TYR A C 1
ATOM 711 O O . TYR A 1 99 ? 6.598 -1.932 -20.299 1.00 87.50 99 TYR A O 1
ATOM 719 N N . LEU A 1 100 ? 7.280 0.199 -20.366 1.00 88.31 100 LEU A N 1
ATOM 720 C CA . LEU A 1 100 ? 7.766 0.229 -18.977 1.00 88.31 100 LEU A CA 1
ATOM 721 C C . LEU A 1 100 ? 6.777 0.877 -18.001 1.00 88.31 100 LEU A C 1
ATOM 723 O O . LEU A 1 100 ? 6.633 0.409 -16.872 1.00 88.31 100 LEU A O 1
ATOM 727 N N . VAL A 1 101 ? 6.107 1.962 -18.397 1.00 89.62 101 VAL A N 1
ATOM 728 C CA . VAL A 1 101 ? 5.292 2.783 -17.483 1.00 89.62 101 VAL A CA 1
ATOM 729 C C . VAL A 1 101 ? 3.860 2.270 -17.413 1.00 89.62 101 VAL A C 1
ATOM 731 O O . VAL A 1 101 ? 3.358 2.009 -16.320 1.00 89.62 101 VAL A O 1
ATOM 734 N N . THR A 1 102 ? 3.212 2.066 -18.560 1.00 90.81 102 THR A N 1
ATOM 735 C CA . THR A 1 102 ? 1.812 1.619 -18.647 1.00 90.81 102 THR A CA 1
ATOM 736 C C . THR A 1 102 ? 1.510 0.349 -17.836 1.00 90.81 102 THR A C 1
ATOM 738 O O . THR A 1 102 ? 0.573 0.377 -17.031 1.00 90.81 102 THR A O 1
ATOM 741 N N . PRO A 1 103 ? 2.280 -0.755 -17.939 1.00 89.44 103 PRO A N 1
ATOM 742 C CA . PRO A 1 103 ? 1.990 -1.955 -17.154 1.00 89.44 103 PRO A CA 1
ATOM 743 C C . PRO A 1 103 ? 2.178 -1.752 -15.646 1.00 89.44 103 PRO A C 1
ATOM 745 O O . PRO A 1 103 ? 1.451 -2.364 -14.866 1.00 89.44 103 PRO A O 1
ATOM 748 N N . ARG A 1 104 ? 3.122 -0.900 -15.224 1.00 90.19 104 ARG A N 1
ATOM 749 C CA . ARG A 1 104 ? 3.344 -0.570 -13.806 1.00 90.19 104 ARG A CA 1
ATOM 750 C C . ARG A 1 104 ? 2.222 0.302 -13.257 1.00 90.19 104 ARG A C 1
ATOM 752 O O . ARG A 1 104 ? 1.740 0.053 -12.157 1.00 90.19 104 ARG A O 1
ATOM 759 N N . PHE A 1 105 ? 1.768 1.279 -14.038 1.00 89.62 105 PHE A N 1
ATOM 760 C CA . PHE A 1 105 ? 0.643 2.132 -13.676 1.00 89.62 105 PHE A CA 1
ATOM 761 C C . PHE A 1 105 ? -0.643 1.321 -13.487 1.00 89.62 105 PHE A C 1
ATOM 763 O O . PHE A 1 105 ? -1.289 1.427 -12.448 1.00 89.62 105 PHE A O 1
ATOM 770 N N . LEU A 1 106 ? -0.967 0.442 -14.441 1.00 89.75 106 LEU A N 1
ATOM 771 C CA . LEU A 1 106 ? -2.128 -0.446 -14.336 1.00 89.75 106 LEU A CA 1
ATOM 772 C C . LEU A 1 106 ? -2.011 -1.415 -13.154 1.00 89.75 106 LEU A C 1
ATOM 774 O O . LEU A 1 106 ? -2.996 -1.650 -12.458 1.00 89.75 106 LEU A O 1
ATOM 778 N N . ALA A 1 107 ? -0.812 -1.944 -12.892 1.00 88.75 107 ALA A N 1
ATOM 779 C CA . ALA A 1 107 ? -0.581 -2.798 -11.733 1.00 88.75 107 ALA A CA 1
ATOM 780 C C . ALA A 1 107 ? -0.828 -2.053 -10.411 1.00 88.75 107 ALA A C 1
ATOM 782 O O . ALA A 1 107 ? -1.509 -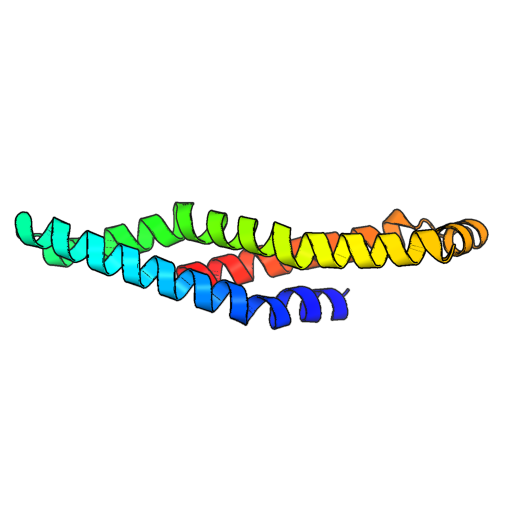2.579 -9.535 1.00 88.75 107 ALA A O 1
ATOM 783 N N . MET A 1 108 ? -0.349 -0.810 -10.278 1.00 88.56 108 MET A N 1
ATOM 784 C CA . MET A 1 108 ? -0.618 0.015 -9.095 1.00 88.56 108 MET A CA 1
ATOM 785 C C . MET A 1 108 ? -2.105 0.319 -8.932 1.00 88.56 108 MET A C 1
ATOM 787 O O . MET A 1 108 ? -2.613 0.242 -7.818 1.00 88.56 108 MET A O 1
ATOM 791 N N . LEU A 1 109 ? -2.809 0.614 -10.025 1.00 89.56 109 LEU A N 1
ATOM 792 C CA . LEU A 1 109 ? -4.231 0.958 -9.997 1.00 89.56 109 LEU A CA 1
ATOM 793 C C . LEU A 1 109 ? -5.101 -0.191 -9.460 1.00 89.56 109 LEU A C 1
ATOM 795 O O . LEU A 1 109 ? -6.103 0.061 -8.798 1.00 89.56 109 LEU A O 1
ATOM 799 N N . ILE A 1 110 ? -4.689 -1.441 -9.692 1.00 89.31 110 ILE A N 1
ATOM 800 C CA . ILE A 1 110 ? -5.359 -2.638 -9.164 1.00 89.31 110 ILE A CA 1
ATOM 801 C C . ILE A 1 110 ? -4.891 -2.951 -7.735 1.00 89.31 110 ILE A C 1
ATOM 803 O O . ILE A 1 110 ? -5.713 -3.229 -6.863 1.00 89.31 110 ILE A O 1
ATOM 807 N N . SER A 1 111 ? -3.583 -2.895 -7.470 1.00 88.75 111 SER A N 1
ATOM 808 C CA . SER A 1 111 ? -3.024 -3.296 -6.173 1.00 88.75 111 SER A CA 1
ATOM 809 C C . SER A 1 111 ? -3.316 -2.298 -5.047 1.00 88.75 111 SER A C 1
ATOM 811 O O . SER A 1 111 ? -3.528 -2.715 -3.913 1.00 88.75 111 SER A O 1
ATOM 813 N N . PHE A 1 112 ? -3.355 -0.991 -5.324 1.00 89.06 112 PHE A N 1
ATOM 814 C CA . PHE A 1 112 ? -3.602 0.041 -4.306 1.00 89.06 112 PHE A CA 1
ATOM 815 C C . PHE A 1 112 ? -4.940 -0.112 -3.569 1.00 89.06 112 PHE A C 1
ATOM 817 O O . PHE A 1 112 ? -4.913 -0.156 -2.341 1.00 89.06 112 PHE A O 1
ATOM 824 N N . PRO A 1 113 ? -6.103 -0.202 -4.241 1.00 90.19 113 PRO A N 1
ATOM 825 C CA . PRO A 1 113 ? -7.379 -0.329 -3.538 1.00 90.19 113 PRO A CA 1
ATOM 826 C C . PRO A 1 113 ? -7.468 -1.617 -2.709 1.00 90.19 113 PRO A C 1
ATOM 828 O O . PRO A 1 113 ? -8.042 -1.595 -1.623 1.00 90.19 113 PRO A O 1
ATOM 831 N N . LEU A 1 114 ? -6.851 -2.712 -3.169 1.00 89.69 114 LEU A N 1
ATOM 832 C CA . LEU A 1 114 ? -6.772 -3.963 -2.407 1.00 89.69 114 LEU A CA 1
ATOM 833 C C . LEU A 1 114 ? -5.941 -3.799 -1.126 1.00 89.69 114 LEU A C 1
ATOM 835 O O . LEU A 1 114 ? -6.377 -4.216 -0.057 1.00 89.69 114 LEU A O 1
ATOM 839 N N . LEU A 1 115 ? -4.783 -3.141 -1.217 1.00 88.50 115 LEU A N 1
ATOM 840 C CA . LEU A 1 115 ? -3.922 -2.874 -0.061 1.00 88.50 115 LEU A CA 1
ATOM 841 C C . LEU A 1 115 ? -4.572 -1.900 0.934 1.00 88.50 115 LEU A C 1
ATOM 843 O O . LEU A 1 115 ? -4.442 -2.078 2.140 1.00 88.50 115 LEU A O 1
ATOM 847 N N . ILE A 1 116 ? -5.309 -0.898 0.447 1.00 90.56 116 ILE A N 1
ATOM 848 C CA . ILE A 1 116 ? -6.065 0.025 1.308 1.00 90.56 116 ILE A CA 1
ATOM 849 C C . ILE A 1 116 ? -7.152 -0.734 2.075 1.00 90.56 116 ILE A C 1
ATOM 851 O O . ILE A 1 116 ? -7.321 -0.516 3.274 1.00 90.56 116 ILE A O 1
ATOM 855 N N . ALA A 1 117 ? -7.870 -1.637 1.400 1.00 88.81 117 ALA A N 1
ATOM 856 C CA . ALA A 1 117 ? -8.882 -2.470 2.040 1.00 88.81 117 ALA A CA 1
ATOM 857 C C . ALA A 1 117 ? -8.270 -3.389 3.110 1.00 88.81 117 ALA A C 1
ATOM 859 O O . ALA A 1 117 ? -8.839 -3.516 4.191 1.00 88.81 117 ALA A O 1
ATOM 860 N N . GLU A 1 118 ? -7.095 -3.970 2.848 1.00 88.50 118 GLU A N 1
ATOM 861 C CA . GLU A 1 118 ? -6.342 -4.759 3.831 1.00 88.50 118 GLU A CA 1
ATOM 862 C C . GLU A 1 118 ? -5.946 -3.912 5.051 1.00 88.50 118 GLU A C 1
ATOM 864 O O . GLU A 1 118 ? -6.206 -4.308 6.185 1.00 88.50 118 GLU A O 1
ATOM 869 N N . SER A 1 119 ? -5.394 -2.714 4.833 1.00 86.94 119 SER A N 1
ATOM 870 C CA . SER A 1 119 ? -4.992 -1.811 5.920 1.00 86.94 119 SER A CA 1
ATOM 871 C C . SER A 1 119 ? -6.151 -1.339 6.791 1.00 86.94 119 SER A C 1
ATOM 873 O O . SER A 1 119 ? -5.918 -1.001 7.946 1.00 86.94 119 SER A O 1
ATOM 875 N N . ALA A 1 120 ? -7.351 -1.198 6.229 1.00 80.44 120 ALA A N 1
ATOM 876 C CA . ALA A 1 120 ? -8.516 -0.707 6.958 1.00 80.44 120 ALA A CA 1
ATOM 877 C C . ALA A 1 120 ? -9.304 -1.828 7.658 1.00 80.44 120 ALA A C 1
ATOM 879 O O . ALA A 1 120 ? -10.145 -1.538 8.508 1.00 80.44 120 ALA A O 1
ATOM 880 N N . ALA A 1 121 ? -9.059 -3.087 7.281 1.00 77.19 121 ALA A N 1
ATOM 881 C CA . ALA A 1 121 ? -9.652 -4.264 7.910 1.00 77.19 121 ALA A CA 1
ATOM 882 C C . ALA A 1 121 ? -8.877 -4.742 9.153 1.00 77.19 121 ALA A C 1
ATOM 884 O O . ALA A 1 121 ? -9.452 -5.463 9.971 1.00 77.19 121 ALA A O 1
ATOM 885 N N . LEU A 1 122 ? -7.598 -4.367 9.266 1.00 71.00 122 LEU A N 1
ATOM 886 C CA . LEU A 1 122 ? -6.694 -4.674 10.382 1.00 71.00 122 LEU A CA 1
ATOM 887 C C . LEU A 1 122 ? -6.699 -3.565 11.440 1.00 71.00 122 LEU A C 1
ATOM 889 O O . LEU A 1 122 ? -6.645 -3.925 12.637 1.00 71.00 122 LEU A O 1
#

Foldseek 3Di:
DVVLLCCLAVVCLVVLLVVLVVVLVVQLVVLCVVVVVVVNNVCSVVVSLCCLLPPVLLVVLVVSSCVPVVVVLVVVVVVCVVVCVCVVCVVVVHDCCVVRPVVNVVSCVVRSVVSSVSSSVD

Radius of gyration: 19.77 Å; chains: 1; bounding box: 43×20×63 Å

Sequence (122 aa):
MWEQVAEIGSRSQIVVGVTGAFTGAVLAAQTLFQFKLFGLETAAGGLVSVAMLRELGPTITGLMMAGRVGSAMAAEIGTMKVTEQIDALRSMAVNPVDYLVTPRFLAMLISFPLLIAESAAL

Secondary structure (DSSP, 8-state):
-HHHHHHHHHHHHHHHHHHHHHHHHHHHHHHHHHHHTTT-GGGHHHHHHHHIIIIIHHHHHHHHHHHHHHHHHHHHHHHHHHTTHHHHHHHTT--HIIIIIHHHHHHHHHHHHHHHHHHHH-

pLDDT: mean 88.73, std 5.29, range [70.06, 96.56]